Protein AF-A0A392UDL4-F1 (afdb_monomer)

Secondary structure (DSSP, 8-state):
--HHHHHHHHHT----EEEPTTS-EEEPPGGG--HHHHHHHHHHHHHHHHHHH--

Radius of gyration: 13.23 Å; Cα contacts (8 Å, |Δi|>4): 48; chains: 1; bounding box: 2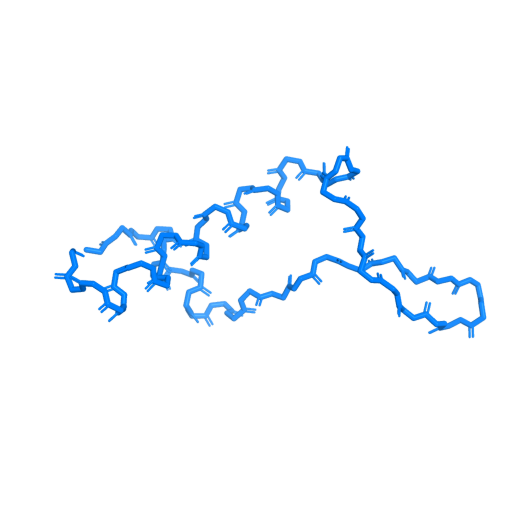5×20×37 Å

Sequence (55 aa):
MDYRAWKAIIKGWNYPVITAENGTTTPKPEAEWTTAEDTEATGNSKALNAIFNGV

pLDDT: mean 89.83, std 6.13, range [62.28, 95.75]

Mean predicted aligned error: 4.34 Å

Nearest PDB structures (foldseek):
  2zqk-assembly1_N  TM=4.076E-01  e=3.719E+00  Escherichia coli O157:H7
  3j8c-assembly1_L  TM=4.314E-01  e=6.026E+00  Homo sapiens
  8fqc-assembly1_J1  TM=3.384E-01  e=5.250E+00  Agrobacterium phage Milano
  2zwk-assembly1_B  TM=3.649E-01  e=6.918E+00  Escherichia coli O157:H7 str. EDL933

Solvent-accessible surface area (backbone atoms only — not comparable to full-atom values): 3322 Å² total; per-residue (Å²): 115,57,71,59,16,52,49,26,63,76,69,56,81,72,83,61,63,44,70,46,96,88,68,52,72,44,80,48,60,74,93,73,54,48,75,65,55,52,52,48,51,53,22,38,53,52,31,52,47,29,69,76,68,70,84

Structure (mmCIF, N/CA/C/O backbone):
data_AF-A0A392UDL4-F1
#
_entry.id   AF-A0A392UDL4-F1
#
loop_
_atom_site.group_PDB
_atom_site.id
_atom_site.type_symbol
_atom_site.label_atom_id
_atom_site.label_alt_id
_atom_site.label_comp_id
_atom_site.label_asym_id
_atom_site.label_entity_id
_atom_site.label_seq_id
_atom_site.pdbx_PDB_ins_code
_atom_site.Cartn_x
_atom_site.Cartn_y
_atom_site.Cartn_z
_atom_site.occupancy
_atom_site.B_iso_or_equiv
_atom_site.auth_seq_id
_atom_site.auth_comp_id
_atom_site.auth_asym_id
_atom_site.auth_atom_id
_atom_site.pdbx_PDB_model_num
ATOM 1 N N . MET A 1 1 ? 14.126 -1.266 -11.478 1.00 74.00 1 MET A N 1
ATOM 2 C CA . MET A 1 1 ? 13.472 -1.242 -10.146 1.00 74.00 1 MET A CA 1
ATOM 3 C C . MET A 1 1 ? 13.383 0.180 -9.585 1.00 74.00 1 MET A C 1
ATOM 5 O O . MET A 1 1 ? 14.395 0.863 -9.490 1.00 74.00 1 MET A O 1
ATOM 9 N N . ASP A 1 2 ? 12.172 0.632 -9.251 1.00 83.50 2 ASP A N 1
ATOM 10 C CA . ASP A 1 2 ? 11.887 1.956 -8.669 1.00 83.50 2 ASP A CA 1
ATOM 11 C C . ASP A 1 2 ? 12.378 2.068 -7.206 1.00 83.50 2 ASP A C 1
ATOM 13 O O . ASP A 1 2 ? 12.299 1.103 -6.446 1.00 83.50 2 ASP A O 1
ATOM 17 N N . TYR A 1 3 ? 12.870 3.240 -6.781 1.00 85.94 3 TYR A N 1
ATOM 18 C CA . TYR A 1 3 ? 13.409 3.428 -5.421 1.00 85.94 3 TYR A CA 1
ATOM 19 C C . TYR A 1 3 ? 12.349 3.247 -4.322 1.00 85.94 3 TYR A C 1
ATOM 21 O O . TYR A 1 3 ? 12.660 2.740 -3.241 1.00 85.94 3 TYR A O 1
ATOM 29 N N . ARG A 1 4 ? 11.086 3.619 -4.574 1.00 84.00 4 ARG A N 1
ATOM 30 C CA . ARG A 1 4 ? 9.994 3.398 -3.612 1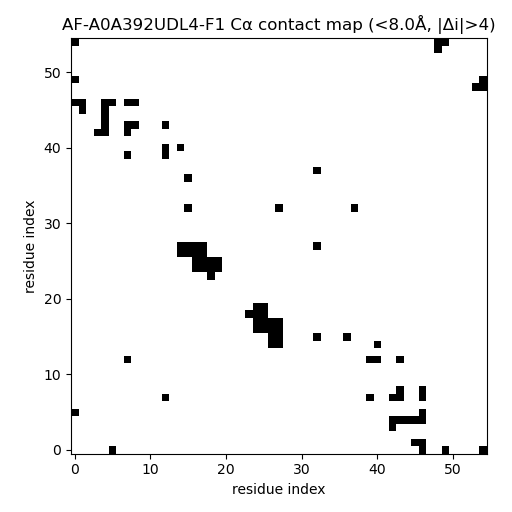.00 84.00 4 ARG A CA 1
ATOM 31 C C . ARG A 1 4 ? 9.657 1.913 -3.516 1.00 84.00 4 ARG A C 1
ATOM 33 O O . ARG A 1 4 ? 9.429 1.432 -2.411 1.00 84.00 4 ARG A O 1
ATOM 40 N N . ALA A 1 5 ? 9.702 1.192 -4.636 1.00 85.06 5 ALA A N 1
ATOM 41 C CA . ALA A 1 5 ? 9.572 -0.264 -4.654 1.00 85.06 5 ALA A CA 1
ATOM 42 C C . ALA A 1 5 ? 10.707 -0.949 -3.865 1.00 85.06 5 ALA A C 1
ATOM 44 O O . ALA A 1 5 ? 10.442 -1.781 -3.003 1.00 85.06 5 ALA A O 1
ATOM 45 N N . TRP A 1 6 ? 11.964 -0.536 -4.062 1.00 86.50 6 TRP A N 1
ATOM 46 C CA . TRP A 1 6 ? 13.096 -1.051 -3.277 1.00 86.50 6 TRP A CA 1
ATOM 47 C C . TRP A 1 6 ? 12.950 -0.771 -1.773 1.00 86.50 6 TRP A C 1
ATOM 49 O O . TRP A 1 6 ? 13.162 -1.654 -0.942 1.00 86.50 6 TRP A O 1
ATOM 59 N N . LYS A 1 7 ? 12.508 0.436 -1.402 1.00 88.44 7 LYS A N 1
ATOM 60 C CA . LYS A 1 7 ? 12.184 0.754 -0.005 1.00 88.44 7 LYS A CA 1
ATOM 61 C C . LYS A 1 7 ? 11.067 -0.123 0.562 1.00 88.44 7 LYS A C 1
ATOM 63 O O . LYS A 1 7 ? 11.147 -0.469 1.735 1.00 88.44 7 LYS A O 1
ATOM 68 N N . ALA A 1 8 ? 10.046 -0.461 -0.227 1.00 88.12 8 ALA A N 1
ATOM 69 C CA . ALA A 1 8 ? 8.963 -1.343 0.211 1.00 88.12 8 ALA A CA 1
ATOM 70 C C . ALA A 1 8 ? 9.481 -2.758 0.520 1.00 88.12 8 ALA A C 1
ATOM 72 O O . ALA A 1 8 ? 9.091 -3.333 1.535 1.00 88.12 8 ALA A O 1
ATOM 73 N N . ILE A 1 9 ? 10.426 -3.261 -0.285 1.00 86.19 9 ILE A N 1
ATOM 74 C CA . ILE A 1 9 ? 11.119 -4.536 -0.033 1.00 86.19 9 ILE A CA 1
ATOM 75 C C . ILE A 1 9 ? 11.885 -4.477 1.291 1.00 86.19 9 ILE A C 1
ATOM 77 O O . ILE A 1 9 ? 11.697 -5.345 2.136 1.00 86.19 9 ILE A O 1
ATOM 81 N N . ILE A 1 10 ? 12.711 -3.443 1.497 1.00 88.94 10 ILE A N 1
ATOM 82 C CA . ILE A 1 10 ? 13.504 -3.298 2.733 1.00 88.94 10 ILE A CA 1
ATOM 83 C C . ILE A 1 10 ? 12.602 -3.151 3.962 1.0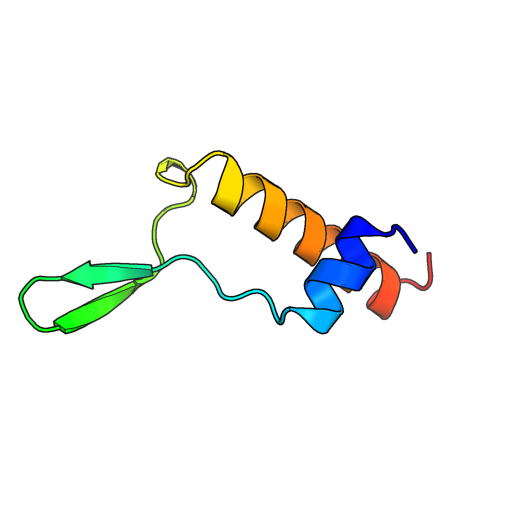0 88.94 10 ILE A C 1
ATOM 85 O O . ILE A 1 10 ? 12.886 -3.732 5.006 1.00 88.94 10 ILE A O 1
ATOM 89 N N . LYS A 1 11 ? 11.538 -2.347 3.857 1.00 88.19 11 LYS A N 1
ATOM 90 C CA . LYS A 1 11 ? 10.633 -2.068 4.977 1.00 88.19 11 LYS A CA 1
ATOM 91 C C . LYS A 1 11 ? 9.831 -3.309 5.383 1.00 88.19 11 LYS A C 1
ATOM 93 O O . LYS A 1 11 ? 9.490 -3.420 6.555 1.00 88.19 11 LYS A O 1
ATOM 98 N N . GLY A 1 12 ? 9.531 -4.206 4.439 1.00 85.69 12 GLY A N 1
ATOM 99 C CA . GLY A 1 12 ? 8.622 -5.327 4.663 1.00 85.69 12 GLY A CA 1
ATOM 100 C C . GLY A 1 12 ? 7.203 -4.810 4.873 1.00 85.69 12 GLY A C 1
ATOM 101 O O . GLY A 1 12 ? 6.743 -4.658 6.003 1.00 85.69 12 GLY A O 1
ATOM 102 N N . TRP A 1 13 ? 6.531 -4.455 3.777 1.00 91.06 13 TRP A N 1
ATOM 103 C CA . TRP A 1 13 ? 5.165 -3.944 3.849 1.00 91.06 13 TRP A CA 1
ATOM 104 C C . TRP A 1 13 ? 4.225 -4.948 4.532 1.00 91.06 13 TRP A C 1
ATOM 106 O O . TRP A 1 13 ? 4.234 -6.134 4.204 1.00 91.06 13 TRP A O 1
ATOM 116 N N . ASN A 1 14 ? 3.397 -4.448 5.451 1.00 89.88 14 ASN A N 1
ATOM 117 C CA . ASN A 1 14 ? 2.362 -5.216 6.132 1.00 89.88 14 ASN A CA 1
ATOM 118 C C . ASN A 1 14 ? 0.987 -4.687 5.736 1.00 89.88 14 ASN A C 1
ATOM 120 O O . ASN A 1 14 ? 0.782 -3.475 5.658 1.00 89.88 14 ASN A O 1
ATOM 124 N N . TYR A 1 15 ? 0.050 -5.608 5.525 1.00 92.31 15 TYR A N 1
ATOM 125 C CA . TYR A 1 15 ? -1.320 -5.268 5.169 1.00 92.31 15 TYR A CA 1
ATOM 126 C C . TYR A 1 15 ? -1.994 -4.473 6.310 1.00 92.31 15 TYR A C 1
ATOM 128 O O . TYR A 1 15 ? -1.908 -4.905 7.464 1.00 92.31 15 TYR A O 1
ATOM 136 N N . PRO A 1 16 ? -2.667 -3.339 6.026 1.00 94.56 16 PRO A N 1
ATOM 137 C CA . PRO A 1 16 ? -3.393 -2.561 7.027 1.00 94.56 16 PRO A CA 1
ATOM 138 C C . PRO A 1 16 ? -4.455 -3.375 7.775 1.00 94.56 16 PRO A C 1
ATOM 140 O O . PRO A 1 16 ? -5.289 -4.041 7.162 1.00 94.56 16 PRO A O 1
ATOM 143 N N . VAL A 1 17 ? -4.474 -3.299 9.105 1.00 95.69 17 VAL A N 1
ATOM 144 C CA . VAL A 1 17 ? -5.446 -4.023 9.941 1.00 95.69 17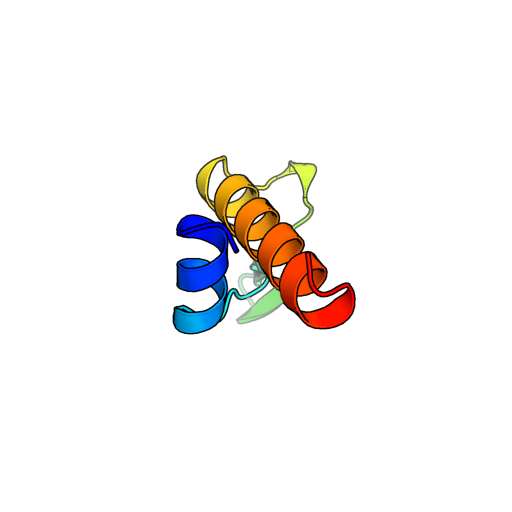 VAL A CA 1
ATOM 145 C C . VAL A 1 17 ? -6.226 -3.084 10.850 1.00 95.69 17 VAL A C 1
ATOM 147 O O . VAL A 1 17 ? -5.705 -2.071 11.314 1.00 95.69 17 VAL A O 1
ATOM 150 N N . ILE A 1 18 ? -7.475 -3.452 11.124 1.00 93.62 18 ILE A N 1
ATOM 151 C CA . ILE A 1 18 ? -8.301 -2.853 12.171 1.00 93.62 18 ILE A CA 1
ATOM 152 C C . ILE A 1 18 ? -8.239 -3.773 13.387 1.00 93.62 18 ILE A C 1
ATOM 154 O O . ILE A 1 18 ? -8.512 -4.971 13.277 1.00 93.62 18 ILE A O 1
ATOM 158 N N . THR A 1 19 ? -7.910 -3.207 14.544 1.00 93.75 19 THR A N 1
ATOM 159 C CA . THR A 1 19 ? -7.966 -3.906 15.830 1.00 93.75 19 THR A CA 1
ATOM 160 C C . THR A 1 19 ? -9.292 -3.587 16.507 1.00 93.75 19 THR A C 1
ATOM 162 O O . THR A 1 19 ? -9.574 -2.427 16.803 1.00 93.75 19 THR A O 1
ATOM 165 N N . ALA A 1 20 ? -10.110 -4.609 16.746 1.00 89.94 20 ALA A N 1
ATOM 166 C CA . ALA A 1 20 ? -11.337 -4.481 17.523 1.00 89.94 20 ALA A CA 1
ATOM 167 C C . ALA A 1 20 ? -11.029 -4.334 19.025 1.00 89.94 20 ALA A C 1
ATOM 169 O O . ALA A 1 20 ? -9.950 -4.703 19.488 1.00 89.94 20 ALA A O 1
ATOM 170 N N . GLU A 1 21 ? -11.999 -3.858 19.812 1.00 89.62 21 GLU A N 1
ATOM 171 C CA . GLU A 1 21 ? -11.845 -3.674 21.269 1.00 89.62 21 GLU A CA 1
ATOM 172 C C . GLU A 1 21 ? -11.467 -4.965 22.012 1.00 89.62 21 GLU A C 1
ATOM 174 O O . GLU A 1 21 ? -10.786 -4.925 23.033 1.00 89.62 21 GLU A O 1
ATOM 179 N N . ASN A 1 22 ? -11.857 -6.126 21.480 1.00 90.38 22 ASN A N 1
ATOM 180 C CA . ASN A 1 22 ? -11.503 -7.433 22.033 1.00 90.38 22 ASN A CA 1
ATOM 181 C C . ASN A 1 22 ? -10.082 -7.909 21.651 1.00 90.38 22 ASN A C 1
ATOM 183 O O . ASN A 1 22 ? -9.731 -9.053 21.930 1.00 90.38 22 ASN A O 1
ATOM 187 N N . GLY A 1 23 ? -9.287 -7.069 20.979 1.00 90.00 23 GLY A N 1
ATOM 188 C CA . GLY A 1 23 ? -7.926 -7.375 20.532 1.00 90.00 23 GLY A CA 1
ATOM 189 C C . GLY A 1 23 ? -7.835 -8.185 19.235 1.00 90.00 23 GLY A C 1
ATOM 190 O O . GLY A 1 23 ? -6.729 -8.467 18.776 1.00 90.00 23 GLY A O 1
ATOM 191 N N . THR A 1 24 ? -8.961 -8.550 18.616 1.00 93.25 24 THR A N 1
ATOM 192 C CA . THR A 1 24 ? -8.961 -9.250 17.323 1.00 93.25 24 THR A CA 1
ATOM 193 C C . THR A 1 24 ? -8.552 -8.287 16.217 1.00 93.25 24 THR A C 1
ATOM 195 O O . THR A 1 24 ? -9.134 -7.210 16.087 1.00 93.25 24 T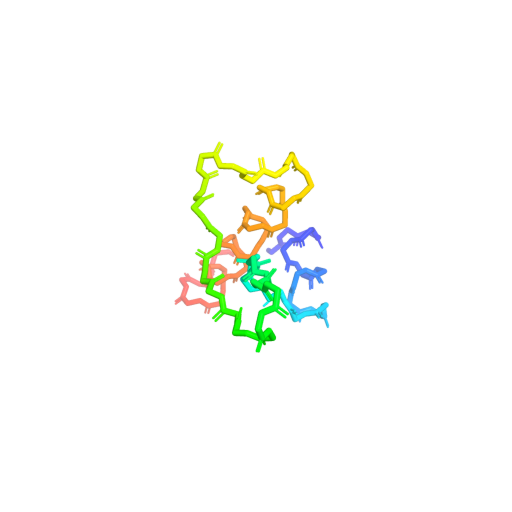HR A O 1
ATOM 198 N N . THR A 1 25 ? -7.582 -8.678 15.393 1.00 93.88 25 THR A N 1
ATOM 199 C CA . THR A 1 25 ? -7.185 -7.918 14.206 1.00 93.88 25 THR A CA 1
ATOM 200 C C . THR A 1 25 ? -7.846 -8.497 12.964 1.00 93.88 25 THR A C 1
ATOM 202 O O . THR A 1 25 ? -7.881 -9.710 12.759 1.00 93.88 25 THR A O 1
ATOM 205 N N . THR A 1 26 ? 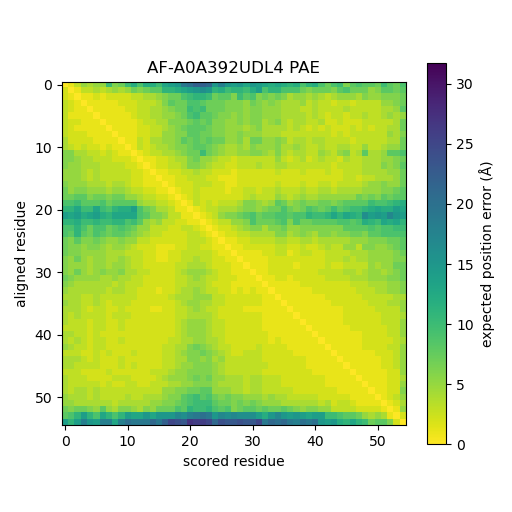-8.391 -7.622 12.125 1.00 94.38 26 THR A N 1
ATOM 206 C CA . THR A 1 26 ? -8.989 -7.997 10.839 1.00 94.38 26 THR A CA 1
ATOM 207 C C . THR A 1 26 ? -8.406 -7.139 9.721 1.00 94.38 26 THR A C 1
ATOM 209 O O . THR A 1 26 ? -8.030 -5.991 9.977 1.00 94.38 26 THR A O 1
ATOM 212 N N . PRO A 1 27 ? -8.291 -7.665 8.489 1.00 9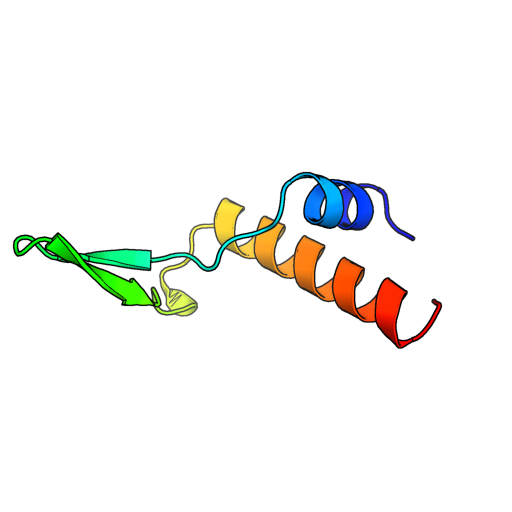4.81 27 PRO A N 1
ATOM 213 C CA . PRO A 1 27 ? -7.866 -6.874 7.341 1.00 94.81 27 PRO A CA 1
ATOM 214 C C . PRO A 1 27 ? -8.756 -5.640 7.173 1.00 94.81 27 PRO A C 1
ATOM 216 O O . PRO A 1 27 ? -9.977 -5.754 7.074 1.00 94.81 27 PRO A O 1
ATOM 219 N N . LYS A 1 28 ? -8.138 -4.460 7.131 1.00 95.75 28 LYS A N 1
ATOM 220 C CA . LYS A 1 28 ? -8.836 -3.203 6.871 1.00 95.75 28 LYS A CA 1
ATOM 221 C C . LYS A 1 28 ? -9.328 -3.174 5.414 1.00 95.75 28 LYS A C 1
ATOM 223 O O . LYS A 1 28 ? -8.518 -3.465 4.522 1.00 95.75 28 LYS A O 1
ATOM 228 N N . PRO A 1 29 ? -10.595 -2.813 5.141 1.00 94.56 29 PRO A N 1
ATOM 229 C CA . PRO A 1 29 ? -11.089 -2.643 3.775 1.00 94.56 29 PRO A CA 1
ATOM 230 C C . PRO A 1 29 ? -10.309 -1.559 3.020 1.00 94.56 29 PRO A C 1
ATOM 232 O O . PRO A 1 29 ? -10.049 -0.497 3.583 1.00 94.56 29 PRO A O 1
ATOM 235 N N . GLU A 1 30 ? -9.983 -1.793 1.744 1.00 92.38 30 GLU A N 1
ATOM 236 C CA . GLU A 1 30 ? -9.208 -0.842 0.920 1.00 92.38 30 GLU A CA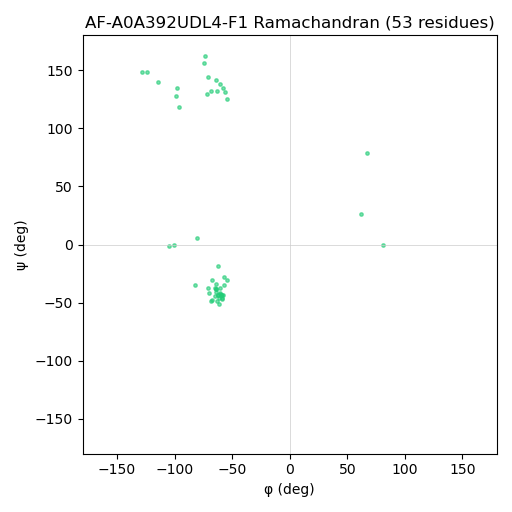 1
ATOM 237 C C . GLU A 1 30 ? -9.864 0.542 0.826 1.00 92.38 30 GLU A C 1
ATOM 239 O O . GLU A 1 30 ? -9.183 1.558 0.870 1.00 92.38 30 GLU A O 1
ATOM 244 N N . ALA A 1 31 ? -11.199 0.606 0.796 1.00 93.88 31 ALA A N 1
ATOM 245 C CA . ALA A 1 31 ? -11.937 1.871 0.758 1.00 93.88 31 ALA A CA 1
ATOM 246 C C . ALA A 1 31 ? -11.709 2.768 1.992 1.00 93.88 31 ALA A C 1
ATOM 248 O O . ALA A 1 31 ? -11.993 3.963 1.945 1.00 93.88 31 ALA A O 1
ATOM 249 N N . GLU A 1 32 ? -11.220 2.202 3.097 1.00 95.06 32 GLU A N 1
ATOM 250 C CA . GLU A 1 32 ? -10.927 2.925 4.338 1.00 95.06 32 GLU A CA 1
ATOM 251 C C . GLU A 1 32 ? -9.436 3.244 4.492 1.00 95.06 32 GLU A C 1
ATOM 253 O O . GLU A 1 32 ? -9.015 3.809 5.511 1.00 95.06 32 GLU A O 1
ATOM 258 N N . TRP A 1 33 ? -8.609 2.844 3.527 1.00 95.75 33 TRP A N 1
ATOM 259 C CA . TRP A 1 33 ? -7.181 3.091 3.587 1.00 95.75 33 TRP A CA 1
ATOM 260 C C . TRP A 1 33 ? -6.887 4.586 3.549 1.00 95.75 33 TRP A C 1
ATOM 262 O O . TRP A 1 33 ? -7.537 5.397 2.891 1.00 95.75 33 TRP A O 1
ATOM 272 N N . THR A 1 34 ? -5.888 4.965 4.331 1.00 95.38 34 THR A N 1
ATOM 273 C CA . THR A 1 34 ? -5.313 6.299 4.263 1.00 95.38 34 THR A CA 1
ATOM 274 C C . THR A 1 34 ? -4.460 6.414 3.006 1.00 95.38 34 THR A C 1
ATOM 276 O O . THR A 1 34 ? -3.878 5.438 2.534 1.00 95.38 34 THR A O 1
ATOM 279 N N . THR A 1 35 ? -4.258 7.639 2.522 1.00 95.12 35 THR A N 1
ATOM 280 C CA . THR A 1 35 ? -3.371 7.899 1.376 1.00 95.12 35 THR A CA 1
ATOM 281 C C . THR A 1 35 ? -1.953 7.348 1.583 1.00 95.12 35 THR A C 1
ATOM 283 O O . THR A 1 35 ? -1.279 6.973 0.622 1.00 95.12 35 THR A O 1
ATOM 286 N N . ALA A 1 36 ? -1.483 7.290 2.834 1.00 92.25 36 ALA A N 1
ATOM 287 C CA . ALA A 1 36 ? -0.201 6.683 3.171 1.00 92.25 36 ALA A CA 1
ATOM 288 C C . ALA A 1 36 ? -0.222 5.160 2.957 1.00 92.25 36 ALA A C 1
ATOM 290 O O . ALA A 1 36 ? 0.669 4.640 2.289 1.00 92.25 36 ALA A O 1
ATOM 291 N N . GLU A 1 37 ? -1.246 4.468 3.4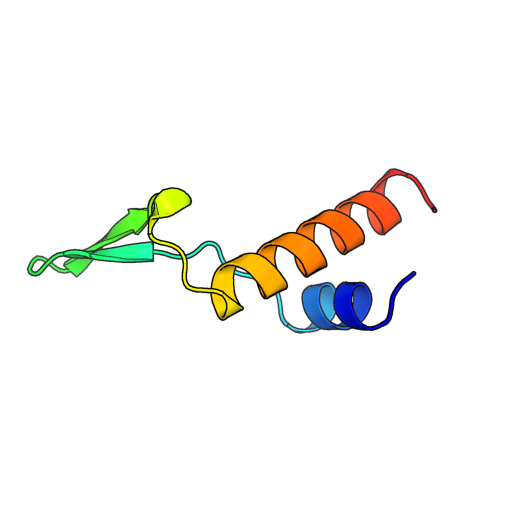63 1.00 94.31 37 GLU A N 1
ATOM 292 C CA . GLU A 1 37 ? -1.437 3.021 3.282 1.00 94.31 37 GLU A CA 1
ATOM 293 C C . GLU A 1 37 ? -1.533 2.652 1.790 1.00 94.31 37 GLU A C 1
ATOM 295 O O . GLU A 1 37 ? -0.797 1.772 1.338 1.00 94.31 37 GLU A O 1
ATOM 300 N N . ASP A 1 38 ? -2.319 3.398 1.005 1.00 94.31 38 ASP A N 1
ATOM 301 C CA . ASP A 1 38 ? -2.428 3.228 -0.455 1.00 94.31 38 ASP A CA 1
ATOM 302 C C . ASP A 1 38 ? -1.090 3.407 -1.181 1.00 94.31 38 ASP A C 1
ATOM 304 O O . ASP A 1 38 ? -0.722 2.645 -2.086 1.00 94.31 38 ASP A O 1
ATOM 308 N N . THR A 1 39 ? -0.331 4.433 -0.788 1.00 91.62 39 THR A N 1
ATOM 309 C CA . THR A 1 39 ? 0.978 4.717 -1.386 1.00 91.62 39 THR A CA 1
ATOM 310 C C . THR A 1 39 ? 1.959 3.580 -1.109 1.00 91.62 39 THR A C 1
ATOM 312 O O . THR A 1 39 ? 2.725 3.190 -1.998 1.00 91.62 39 THR A O 1
ATOM 315 N N . GLU A 1 40 ? 1.940 3.030 0.106 1.00 92.50 40 GLU A N 1
ATOM 316 C CA . GLU A 1 40 ? 2.794 1.903 0.472 1.00 92.50 40 GLU A CA 1
ATOM 317 C C . GLU A 1 40 ? 2.376 0.609 -0.231 1.00 92.50 40 GLU A C 1
ATOM 319 O O . GLU A 1 40 ? 3.242 -0.080 -0.777 1.00 92.50 40 GLU A O 1
ATOM 324 N N . ALA A 1 41 ? 1.073 0.328 -0.323 1.00 92.88 41 ALA A N 1
ATOM 325 C CA . ALA A 1 41 ? 0.546 -0.816 -1.065 1.00 92.88 41 ALA A CA 1
ATOM 326 C C . ALA A 1 41 ? 0.921 -0.754 -2.556 1.00 92.88 41 ALA A C 1
ATOM 328 O O . ALA A 1 41 ? 1.372 -1.744 -3.139 1.00 92.88 41 ALA A O 1
ATOM 329 N N . THR A 1 42 ? 0.846 0.435 -3.163 1.00 91.88 42 THR A N 1
ATOM 330 C CA . THR A 1 42 ? 1.281 0.663 -4.550 1.00 91.88 42 THR A CA 1
ATOM 331 C C . THR A 1 42 ? 2.780 0.407 -4.723 1.00 91.88 42 THR A C 1
ATOM 333 O O . THR A 1 42 ? 3.204 -0.215 -5.701 1.00 91.88 42 THR A O 1
ATOM 336 N N . GLY A 1 43 ? 3.602 0.881 -3.779 1.00 92.06 43 GLY A N 1
ATOM 337 C CA . GLY A 1 43 ? 5.041 0.612 -3.766 1.00 92.06 43 GLY A CA 1
ATOM 338 C C . GLY A 1 43 ? 5.344 -0.885 -3.678 1.00 92.06 43 GLY A C 1
ATOM 339 O O . GLY A 1 43 ? 6.175 -1.387 -4.438 1.00 92.06 43 GLY A O 1
ATOM 340 N N . ASN A 1 44 ? 4.619 -1.601 -2.815 1.00 92.44 44 ASN A N 1
ATOM 341 C CA . ASN A 1 44 ? 4.742 -3.045 -2.650 1.00 92.44 44 ASN A CA 1
ATOM 342 C C . ASN A 1 44 ? 4.327 -3.818 -3.915 1.00 92.44 44 ASN A C 1
ATOM 344 O O . ASN A 1 44 ? 5.057 -4.697 -4.364 1.00 92.44 44 ASN A O 1
ATOM 348 N N . SER A 1 45 ? 3.217 -3.446 -4.558 1.00 91.38 45 SER A N 1
ATOM 349 C CA . SER A 1 45 ? 2.771 -4.069 -5.815 1.00 91.38 45 SER A CA 1
ATOM 350 C C . SER A 1 45 ? 3.820 -3.937 -6.929 1.00 91.38 45 SER A C 1
ATOM 352 O O . SER A 1 45 ? 4.171 -4.915 -7.594 1.00 91.38 45 SER A O 1
ATOM 354 N N . LYS A 1 46 ? 4.426 -2.750 -7.073 1.00 90.88 46 LYS A N 1
ATOM 355 C CA . LYS A 1 46 ? 5.531 -2.530 -8.023 1.00 90.88 46 LYS A CA 1
ATOM 356 C C . LYS A 1 46 ? 6.770 -3.355 -7.685 1.00 90.88 46 LYS A C 1
ATOM 358 O O . LYS A 1 46 ? 7.433 -3.844 -8.597 1.00 90.88 46 LYS A O 1
ATOM 363 N N . ALA A 1 47 ? 7.083 -3.501 -6.399 1.00 90.38 47 ALA A N 1
ATOM 364 C CA . ALA A 1 47 ? 8.197 -4.321 -5.943 1.00 90.38 47 ALA A CA 1
ATOM 365 C C . ALA A 1 47 ? 8.002 -5.796 -6.293 1.00 90.38 47 ALA A C 1
ATOM 367 O O . ALA A 1 47 ? 8.889 -6.400 -6.893 1.00 90.38 47 ALA A O 1
ATOM 368 N N . LEU A 1 48 ? 6.825 -6.348 -5.990 1.00 91.00 48 LEU A N 1
ATOM 369 C CA . LEU A 1 48 ? 6.471 -7.720 -6.346 1.00 91.00 48 LEU A CA 1
ATOM 370 C C . LEU A 1 48 ? 6.537 -7.921 -7.861 1.00 91.00 48 LEU A C 1
ATOM 372 O O . LEU A 1 48 ? 7.180 -8.859 -8.323 1.00 91.00 48 LEU A O 1
ATOM 376 N N . ASN A 1 49 ? 5.962 -7.003 -8.642 1.00 90.06 49 ASN A N 1
ATOM 377 C CA . ASN A 1 49 ? 6.034 -7.071 -10.099 1.00 90.06 49 ASN A CA 1
ATOM 378 C C . ASN A 1 49 ? 7.484 -7.086 -10.613 1.00 90.06 49 ASN A C 1
ATOM 380 O O . ASN A 1 49 ? 7.807 -7.881 -11.489 1.00 90.06 49 ASN A O 1
ATOM 384 N N . ALA A 1 50 ? 8.368 -6.250 -10.060 1.00 88.25 50 ALA A N 1
ATOM 385 C CA . ALA A 1 50 ? 9.780 -6.230 -10.448 1.00 88.25 50 ALA A CA 1
ATOM 386 C C . ALA A 1 50 ? 10.511 -7.537 -10.085 1.00 88.25 50 ALA A C 1
ATOM 388 O O . ALA A 1 50 ? 11.337 -8.005 -10.863 1.00 88.25 50 ALA A O 1
ATOM 389 N N . ILE A 1 51 ? 10.192 -8.146 -8.936 1.00 87.75 51 ILE A N 1
ATOM 390 C CA . ILE A 1 51 ? 10.781 -9.426 -8.505 1.00 87.75 51 ILE A CA 1
ATOM 391 C C . ILE A 1 51 ? 10.329 -10.577 -9.411 1.00 87.75 51 ILE A C 1
ATOM 393 O O . ILE A 1 51 ? 11.158 -11.373 -9.842 1.00 87.75 51 ILE A O 1
ATOM 397 N N . PHE A 1 52 ? 9.028 -10.677 -9.696 1.00 87.31 52 PHE A N 1
ATOM 398 C CA . PHE A 1 52 ? 8.471 -11.817 -10.430 1.00 87.31 52 PHE A CA 1
ATOM 399 C C . PHE A 1 52 ? 8.624 -11.702 -11.947 1.00 87.31 52 PHE A C 1
ATOM 401 O O . PHE A 1 52 ? 8.844 -12.713 -12.607 1.00 87.31 52 PHE A O 1
ATOM 408 N N . ASN A 1 53 ? 8.528 -10.489 -12.496 1.00 88.44 53 ASN A N 1
ATOM 409 C CA . ASN A 1 53 ? 8.546 -10.265 -13.943 1.00 88.44 53 ASN A CA 1
ATOM 410 C C . ASN A 1 53 ? 9.873 -9.682 -14.456 1.00 88.44 53 ASN A C 1
ATOM 412 O O . ASN A 1 53 ? 10.015 -9.493 -15.660 1.00 88.44 53 ASN A O 1
ATOM 416 N N . GLY A 1 54 ? 10.846 -9.406 -13.577 1.00 69.31 54 GLY A N 1
ATOM 417 C CA . GLY A 1 54 ? 12.193 -8.970 -13.966 1.00 69.31 54 GLY A CA 1
ATOM 418 C C . GLY A 1 54 ? 12.252 -7.635 -14.724 1.00 69.31 54 GLY A C 1
ATOM 419 O O . GLY A 1 54 ? 13.170 -7.441 -15.519 1.00 69.31 54 GLY A O 1
ATOM 420 N N . VAL A 1 55 ? 11.269 -6.750 -14.511 1.00 62.28 55 VAL A N 1
ATOM 421 C CA . VAL A 1 55 ? 11.138 -5.425 -15.160 1.00 62.28 55 VAL A CA 1
ATOM 422 C C . VAL A 1 55 ? 12.011 -4.350 -14.503 1.00 62.28 55 VAL A C 1
ATOM 424 O O . VAL A 1 55 ? 12.025 -4.232 -13.252 1.00 62.28 55 VAL A O 1
#

Organism: NCBI:txid97028

Foldseek 3Di:
DDPLLVVLVVVVDDADWDQDPVRDTDGDDPVPDDPVNVSSVVSPVVNVCCVPVVD